Protein AF-A0A428Q5P8-F1 (afdb_monomer_lite)

Secondary structure (DSSP, 8-state):
--HHHHHHHHHHHHHHHHHHHHHHHTTTT-TTS-HHHHHHHHHHHHHHHHHHHHHHHHHT----HHHHHHHHHHHHHHHHHHHHHHHHHHHHS--TT--HHHHHHHHHHHHHHHHHHHHHHHHHHHHHHHHHHHHHHHHHHHHHHHHHHHHHHHHHHHHHHHHHHHHHSSPPP----

Foldseek 3Di:
DDLVLLLVLLVLLLVLLVLLLVLCVQCVPPPLADPLSVVLSVCSVVLNVLSVVLSVLSVVDDDDPVRSVVLSVLSVVLSVLSNVLSVLSVQQRDHPPDDPVSNVVSSVVRVVVSVVSNVSSVSNVVSSVVSVVVSVVVVVVVVVVVVVVVVVVVVVVVVVVVVVVVVVPPDDPPPDD

Radius of gyration: 28.39 Å; chains: 1; bounding box: 65×35×101 Å

pLDDT: mean 83.67, std 9.72, range [48.59, 97.12]

Sequence (177 aa):
MALAEVTGIISAIITIIDASIKIYHAAEDATDIPQSFRDAASRLPLVQDTLRLAADGLAADILDTQSRASLGAVLEKCTERVAVLLDIFQLVITPAAASRPERYLRALKTIPQAKRVETLMEAIMADLQLLATNHAVKAATRKQMERLIKGLLGVVLYVRVAHLRSSLLAPQGDDAA

Structure (mmCIF, N/CA/C/O backbone):
data_AF-A0A428Q5P8-F1
#
_entry.id   AF-A0A428Q5P8-F1
#
loop_
_atom_site.group_PDB
_atom_site.id
_atom_site.type_symbol
_atom_site.label_atom_id
_atom_site.label_alt_id
_atom_site.label_comp_id
_atom_site.label_asym_id
_atom_site.label_entity_id
_atom_site.label_seq_id
_atom_site.pdbx_PDB_ins_code
_atom_site.Cartn_x
_atom_site.Cartn_y
_atom_site.Cartn_z
_atom_site.occupancy
_atom_site.B_iso_or_equiv
_atom_site.auth_seq_id
_atom_site.auth_comp_id
_atom_site.auth_asym_id
_atom_site.auth_atom_id
_atom_site.pdbx_PDB_model_num
ATOM 1 N N . MET A 1 1 ? 13.562 13.268 -8.052 1.00 79.56 1 MET A N 1
ATOM 2 C CA . MET A 1 1 ? 13.530 12.194 -7.048 1.00 79.56 1 MET A CA 1
ATOM 3 C C . MET A 1 1 ? 14.479 11.079 -7.462 1.00 79.56 1 MET A C 1
ATOM 5 O O . MET A 1 1 ? 14.454 10.657 -8.620 1.00 79.56 1 MET A O 1
ATOM 9 N N . ALA A 1 2 ? 15.354 10.654 -6.557 1.00 86.88 2 ALA A N 1
ATOM 10 C CA . ALA A 1 2 ? 16.309 9.573 -6.782 1.00 86.88 2 ALA A CA 1
ATOM 11 C C . ALA A 1 2 ? 15.650 8.190 -6.616 1.00 86.88 2 ALA A C 1
ATOM 13 O O . ALA A 1 2 ? 14.635 8.053 -5.941 1.00 86.88 2 ALA A O 1
ATOM 14 N N . LEU A 1 3 ? 16.239 7.143 -7.208 1.00 83.44 3 LEU A N 1
ATOM 15 C CA . LEU A 1 3 ? 15.732 5.770 -7.059 1.00 83.44 3 LEU A CA 1
ATOM 16 C C . LEU A 1 3 ? 15.744 5.318 -5.588 1.00 83.44 3 LEU A C 1
ATOM 18 O O . LEU A 1 3 ? 14.773 4.737 -5.119 1.00 83.44 3 LEU A O 1
ATOM 22 N N . ALA A 1 4 ? 16.808 5.660 -4.855 1.00 87.50 4 ALA A N 1
ATOM 23 C CA . ALA A 1 4 ? 16.939 5.351 -3.432 1.00 87.50 4 ALA A CA 1
ATOM 24 C C . ALA A 1 4 ? 15.830 5.990 -2.579 1.00 87.50 4 ALA A C 1
ATOM 26 O O . ALA A 1 4 ? 15.353 5.365 -1.637 1.00 87.50 4 ALA A O 1
ATOM 27 N N . GLU A 1 5 ? 15.382 7.199 -2.933 1.00 90.25 5 GLU A N 1
ATOM 28 C CA . GLU A 1 5 ? 14.266 7.858 -2.248 1.00 90.25 5 GLU A CA 1
ATOM 29 C C . GLU A 1 5 ? 12.970 7.062 -2.457 1.00 90.25 5 GLU A C 1
ATOM 31 O O . GLU A 1 5 ? 12.282 6.755 -1.490 1.00 90.25 5 GLU A O 1
ATOM 36 N N . VAL A 1 6 ? 12.670 6.645 -3.695 1.00 88.56 6 VAL A N 1
ATOM 37 C CA . VAL A 1 6 ? 11.461 5.859 -4.018 1.00 88.56 6 VAL A CA 1
ATOM 38 C C . VAL A 1 6 ? 11.452 4.529 -3.259 1.00 88.56 6 VAL A C 1
ATOM 40 O O . VAL A 1 6 ? 10.446 4.172 -2.645 1.00 88.56 6 VAL A O 1
ATOM 43 N N . THR A 1 7 ? 12.577 3.809 -3.254 1.00 88.31 7 THR A N 1
ATOM 44 C CA . THR A 1 7 ? 12.718 2.548 -2.508 1.00 88.31 7 THR A CA 1
ATOM 45 C C . THR A 1 7 ? 12.586 2.761 -0.997 1.00 88.31 7 THR A C 1
ATOM 47 O O . THR A 1 7 ? 11.994 1.929 -0.302 1.00 88.31 7 THR A O 1
ATOM 50 N N . GLY A 1 8 ? 13.087 3.889 -0.485 1.00 91.69 8 GLY A N 1
ATOM 51 C CA . GLY A 1 8 ? 12.926 4.291 0.910 1.00 91.69 8 GLY A CA 1
ATOM 52 C C . GLY A 1 8 ? 11.457 4.465 1.297 1.00 91.69 8 GLY A C 1
ATOM 53 O O . GLY A 1 8 ? 11.031 3.931 2.320 1.00 91.69 8 GLY A O 1
ATOM 54 N N . ILE A 1 9 ? 10.661 5.120 0.445 1.00 94.25 9 ILE A N 1
ATOM 55 C CA . ILE A 1 9 ? 9.218 5.276 0.678 1.00 94.25 9 ILE A CA 1
ATOM 56 C C . ILE A 1 9 ? 8.515 3.915 0.681 1.00 94.25 9 ILE A C 1
ATOM 58 O O . ILE A 1 9 ? 7.757 3.630 1.604 1.00 94.25 9 ILE A O 1
ATOM 62 N N . ILE A 1 10 ? 8.799 3.034 -0.285 1.00 92.25 10 ILE A N 1
ATOM 63 C CA . ILE A 1 10 ? 8.201 1.685 -0.304 1.00 92.25 10 ILE A CA 1
ATOM 64 C C . ILE A 1 10 ? 8.509 0.925 0.994 1.00 92.25 10 ILE A C 1
ATOM 66 O O . ILE A 1 10 ? 7.617 0.320 1.590 1.00 92.25 10 ILE A O 1
ATOM 70 N N . SER A 1 11 ? 9.754 0.998 1.467 1.00 93.44 11 SER A N 1
ATOM 71 C CA . SER A 1 11 ? 10.171 0.361 2.722 1.00 93.44 11 SER A CA 1
ATOM 72 C C . SER A 1 11 ? 9.425 0.928 3.938 1.00 93.44 11 SER A C 1
ATOM 74 O O . SER A 1 11 ? 9.028 0.173 4.831 1.00 93.44 11 SER A O 1
ATOM 76 N N . ALA A 1 12 ? 9.180 2.242 3.963 1.00 95.62 12 ALA A N 1
ATOM 77 C CA . ALA A 1 12 ? 8.387 2.882 5.010 1.00 95.62 12 ALA A CA 1
ATOM 78 C C . ALA A 1 12 ? 6.933 2.379 5.005 1.00 95.62 12 ALA A C 1
ATOM 80 O O . ALA A 1 12 ? 6.423 1.983 6.053 1.00 95.62 12 ALA A O 1
ATOM 81 N N . ILE A 1 13 ? 6.295 2.298 3.831 1.00 95.38 13 ILE A N 1
ATOM 82 C CA . ILE A 1 13 ? 4.928 1.769 3.689 1.00 95.38 13 ILE A CA 1
ATOM 83 C C . ILE A 1 13 ? 4.856 0.319 4.189 1.00 95.38 13 ILE A C 1
ATOM 85 O O . ILE A 1 13 ? 3.971 -0.016 4.976 1.00 95.38 13 ILE A O 1
ATOM 89 N N . ILE A 1 14 ? 5.806 -0.534 3.786 1.00 94.62 14 ILE A N 1
ATOM 90 C CA . ILE A 1 14 ? 5.880 -1.937 4.229 1.00 94.62 14 ILE A CA 1
ATOM 91 C C . ILE A 1 14 ? 5.973 -2.030 5.757 1.00 94.62 14 ILE A C 1
ATOM 93 O O . ILE A 1 14 ? 5.300 -2.869 6.355 1.00 94.62 14 ILE A O 1
ATOM 97 N N . THR A 1 15 ? 6.771 -1.163 6.386 1.00 97.12 15 THR A N 1
ATOM 98 C CA . THR A 1 15 ? 6.939 -1.121 7.848 1.00 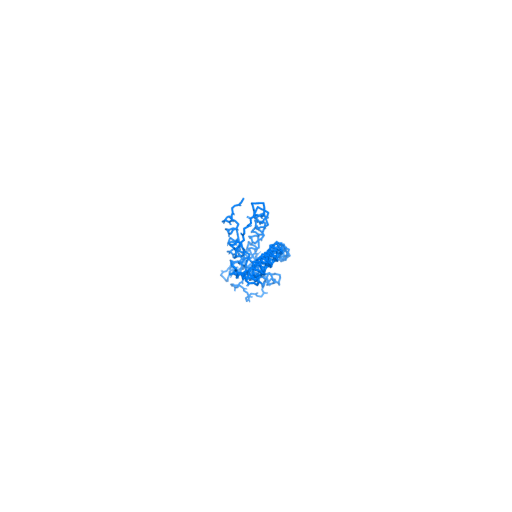97.12 15 THR A CA 1
ATOM 99 C C . THR A 1 15 ? 5.633 -0.743 8.552 1.00 97.12 15 THR A C 1
ATOM 101 O O . THR A 1 15 ? 5.261 -1.368 9.544 1.00 97.12 15 THR A O 1
ATOM 104 N N . ILE A 1 16 ? 4.903 0.245 8.027 1.00 95.69 16 ILE A N 1
ATOM 105 C CA . ILE A 1 16 ? 3.607 0.663 8.582 1.00 95.69 16 ILE A CA 1
ATOM 106 C C . ILE A 1 16 ? 2.583 -0.472 8.466 1.00 95.69 16 ILE A C 1
ATOM 108 O O . ILE A 1 16 ? 1.909 -0.792 9.444 1.00 95.69 16 ILE A O 1
ATOM 112 N N . ILE A 1 17 ? 2.508 -1.124 7.302 1.00 94.75 17 ILE A N 1
ATOM 113 C CA . ILE A 1 17 ? 1.611 -2.265 7.075 1.00 94.75 17 ILE A CA 1
ATOM 114 C C . ILE A 1 17 ? 1.927 -3.416 8.038 1.00 94.75 17 ILE A C 1
ATOM 116 O O . ILE A 1 17 ? 1.011 -3.986 8.628 1.00 94.75 17 ILE A O 1
ATOM 120 N N . ASP A 1 18 ? 3.207 -3.739 8.227 1.00 95.12 18 ASP A N 1
ATOM 121 C CA . ASP A 1 18 ? 3.644 -4.780 9.161 1.00 95.12 18 ASP A CA 1
ATOM 122 C C . ASP A 1 18 ? 3.204 -4.471 10.603 1.00 95.12 18 ASP A C 1
ATOM 124 O O . ASP A 1 18 ? 2.693 -5.343 11.309 1.00 95.12 18 ASP A O 1
ATOM 128 N N . ALA A 1 19 ? 3.314 -3.208 11.025 1.00 94.56 19 ALA A N 1
ATOM 129 C CA . ALA A 1 19 ? 2.812 -2.765 12.322 1.00 94.56 19 ALA A CA 1
ATOM 130 C C . ALA A 1 19 ? 1.283 -2.911 12.436 1.00 94.56 19 ALA A C 1
ATOM 132 O O . ALA A 1 19 ? 0.795 -3.410 13.451 1.00 94.56 19 ALA A O 1
ATOM 133 N N . SER A 1 20 ? 0.522 -2.532 11.402 1.00 92.44 20 SER A N 1
ATOM 134 C CA . SER A 1 20 ? -0.941 -2.687 11.378 1.00 92.44 20 SER A CA 1
ATOM 135 C C . SER A 1 20 ? -1.368 -4.154 11.482 1.00 92.44 20 SER A C 1
ATOM 137 O O . SER A 1 20 ? -2.255 -4.474 12.273 1.00 92.44 20 SER A O 1
ATOM 139 N N . ILE A 1 21 ? -0.708 -5.049 10.739 1.00 91.69 21 ILE A N 1
ATOM 140 C CA . ILE A 1 21 ? -0.944 -6.500 10.790 1.00 91.69 21 ILE A CA 1
ATOM 141 C C . ILE A 1 21 ? -0.689 -7.032 12.207 1.00 91.69 21 ILE A C 1
ATOM 143 O O . ILE A 1 21 ? -1.535 -7.725 12.770 1.00 91.69 21 ILE A O 1
ATOM 147 N N . LYS A 1 22 ? 0.443 -6.662 12.820 1.00 92.06 22 LYS A N 1
ATOM 148 C CA . LYS A 1 22 ? 0.799 -7.086 14.186 1.00 92.06 22 LYS A CA 1
ATOM 149 C C . LYS A 1 22 ? -0.210 -6.620 15.230 1.00 92.06 22 LYS A C 1
ATOM 151 O O . LYS A 1 22 ? -0.583 -7.402 16.101 1.00 92.06 22 LYS A O 1
ATOM 156 N N . ILE A 1 23 ? -0.656 -5.366 15.145 1.00 89.56 23 ILE A N 1
ATOM 157 C CA . ILE A 1 23 ? -1.674 -4.826 16.055 1.00 89.56 23 ILE A CA 1
ATOM 158 C C . ILE A 1 23 ? -2.976 -5.608 15.918 1.00 89.56 23 ILE A C 1
ATOM 160 O O . ILE A 1 23 ? -3.578 -5.956 16.930 1.00 89.56 23 ILE A O 1
ATOM 164 N N . TYR A 1 24 ? -3.393 -5.905 14.687 1.00 89.06 24 TYR A N 1
ATOM 165 C CA . TYR A 1 24 ? -4.611 -6.666 14.456 1.00 89.06 24 TYR A CA 1
ATOM 166 C C . TYR A 1 24 ? -4.518 -8.096 14.995 1.00 89.06 24 TYR A C 1
ATOM 168 O O . TYR A 1 24 ? -5.375 -8.493 15.779 1.00 89.06 24 TYR A O 1
ATOM 176 N N . HIS A 1 25 ? -3.453 -8.837 14.675 1.00 88.62 25 HIS A N 1
ATOM 177 C CA . HIS A 1 25 ? -3.276 -10.206 15.174 1.00 88.62 25 HIS A CA 1
ATOM 178 C C . HIS A 1 25 ? -3.203 -10.295 16.701 1.00 88.62 25 HIS A C 1
ATOM 180 O O . HIS A 1 25 ? -3.643 -11.286 17.274 1.00 88.62 25 HIS A O 1
ATOM 186 N N . ALA A 1 26 ? -2.708 -9.258 17.384 1.00 85.94 26 ALA A N 1
ATOM 187 C CA . ALA A 1 26 ? -2.686 -9.225 18.847 1.00 85.94 26 ALA A CA 1
ATOM 188 C C . ALA A 1 26 ? -4.090 -9.199 19.486 1.00 85.94 26 ALA A C 1
ATOM 190 O O . ALA A 1 26 ? -4.211 -9.394 20.696 1.00 85.94 26 ALA A O 1
ATOM 191 N N . ALA A 1 27 ? -5.135 -8.935 18.698 1.00 81.00 27 ALA A N 1
ATOM 192 C CA . ALA A 1 27 ? -6.510 -8.810 19.160 1.00 81.00 27 ALA A CA 1
ATOM 193 C C . ALA A 1 27 ? -7.526 -9.548 18.272 1.00 81.00 27 ALA A C 1
ATOM 195 O O . ALA A 1 27 ? -8.723 -9.344 18.439 1.00 81.00 27 ALA A O 1
ATOM 196 N N . GLU A 1 28 ? -7.087 -10.379 17.327 1.00 75.94 28 GLU A N 1
ATOM 197 C CA . GLU A 1 28 ? -7.959 -10.978 16.306 1.00 75.94 28 GLU A CA 1
ATOM 198 C C . GLU A 1 28 ? -9.054 -11.887 16.895 1.00 75.94 28 GLU A C 1
ATOM 200 O O . GLU A 1 28 ? -10.160 -11.948 16.358 1.00 75.94 28 GLU A O 1
ATOM 205 N N . ASP A 1 29 ? -8.795 -12.496 18.055 1.00 74.44 29 ASP A N 1
ATOM 206 C CA . ASP A 1 29 ? -9.770 -13.302 18.802 1.00 74.44 29 ASP A CA 1
ATOM 207 C C . ASP A 1 29 ? -10.844 -12.458 19.526 1.00 74.44 29 ASP A C 1
ATOM 209 O O . ASP A 1 29 ? -11.770 -12.999 20.140 1.00 74.44 29 ASP A O 1
ATOM 213 N N . ALA A 1 30 ? -10.744 -11.124 19.491 1.00 70.81 30 ALA A N 1
ATOM 214 C CA . ALA A 1 30 ? -11.690 -10.234 20.148 1.00 70.81 30 ALA A CA 1
ATOM 215 C C . ALA A 1 30 ? -12.998 -10.114 19.347 1.00 70.81 30 ALA A C 1
ATOM 217 O O . ALA A 1 30 ? -13.042 -9.690 18.187 1.00 70.81 30 ALA A O 1
ATOM 218 N N . THR A 1 31 ? -14.111 -10.447 20.001 1.00 66.31 31 THR A N 1
ATOM 219 C CA . THR A 1 31 ? -15.451 -10.436 19.394 1.00 66.31 31 THR A CA 1
ATOM 220 C C . THR A 1 31 ? -15.989 -9.031 19.099 1.00 66.31 31 THR A C 1
ATOM 222 O O . THR A 1 31 ? -16.976 -8.903 18.377 1.00 66.31 31 THR A O 1
ATOM 225 N N . ASP A 1 32 ? -15.353 -7.977 19.620 1.00 75.06 32 ASP A N 1
ATOM 226 C CA . ASP A 1 32 ? -15.790 -6.579 19.521 1.00 75.06 32 ASP A CA 1
ATOM 227 C C . ASP A 1 32 ? -15.163 -5.793 18.352 1.00 75.06 32 ASP A C 1
ATOM 229 O O . ASP A 1 32 ? -15.531 -4.639 18.119 1.00 75.06 32 ASP A O 1
ATOM 233 N N . ILE A 1 33 ? -14.283 -6.411 17.557 1.00 79.12 33 ILE A N 1
ATOM 234 C CA . ILE A 1 33 ? -13.715 -5.778 16.358 1.00 79.12 33 ILE A CA 1
ATOM 235 C C . ILE A 1 33 ? -14.739 -5.819 15.203 1.00 79.12 33 ILE A C 1
ATOM 237 O O . ILE A 1 33 ? -15.271 -6.893 14.907 1.00 79.12 33 ILE A O 1
ATOM 241 N N . PRO A 1 34 ? -15.027 -4.700 14.507 1.00 84.12 34 PRO A N 1
ATOM 242 C CA . PRO A 1 34 ? -15.935 -4.698 13.359 1.00 84.12 34 PRO A CA 1
ATOM 243 C C . PRO A 1 34 ? -15.393 -5.475 12.160 1.00 84.12 34 PRO A C 1
ATOM 245 O O . PRO A 1 34 ? -14.185 -5.559 11.945 1.00 84.12 34 PRO A O 1
ATOM 248 N N . GLN A 1 35 ? -16.300 -5.956 11.309 1.00 86.62 35 GLN A N 1
ATOM 249 C CA . GLN A 1 35 ? -15.940 -6.705 10.103 1.00 86.62 35 GLN A CA 1
ATOM 250 C C . GLN A 1 35 ? -15.004 -5.929 9.165 1.00 86.62 35 GLN A C 1
ATOM 252 O O . GLN A 1 35 ? -14.061 -6.518 8.654 1.00 86.62 35 GLN A O 1
ATOM 257 N N . SER A 1 36 ? -15.178 -4.613 9.008 1.00 87.44 36 SER A N 1
ATOM 258 C CA . SER A 1 36 ? -14.320 -3.819 8.118 1.00 87.44 36 SER A CA 1
ATOM 259 C C . SER A 1 36 ? -12.842 -3.812 8.522 1.00 87.44 36 SER A C 1
ATOM 261 O O . SER A 1 36 ? -11.970 -3.727 7.660 1.00 87.44 36 SER A O 1
ATOM 263 N N . PHE A 1 37 ? -12.540 -3.951 9.817 1.00 88.38 37 PHE A N 1
ATOM 264 C CA . PHE A 1 37 ? -11.167 -4.097 10.302 1.00 88.38 37 PHE A CA 1
ATOM 265 C C . PHE A 1 37 ? -10.599 -5.469 9.945 1.00 88.38 37 PHE A C 1
ATOM 267 O O . PHE A 1 37 ? -9.449 -5.542 9.518 1.00 88.38 37 PHE A O 1
ATOM 274 N N . ARG A 1 38 ? -11.409 -6.533 10.059 1.00 88.44 38 ARG A N 1
ATOM 275 C CA . ARG A 1 38 ? -11.010 -7.880 9.619 1.00 88.44 38 ARG A CA 1
ATOM 276 C C . ARG A 1 38 ? -10.748 -7.913 8.119 1.00 88.44 38 ARG A C 1
ATOM 278 O O . ARG A 1 38 ? -9.708 -8.395 7.681 1.00 88.44 38 ARG A O 1
ATOM 285 N N . ASP A 1 39 ? -11.659 -7.336 7.340 1.00 89.88 39 ASP A N 1
ATOM 286 C CA . ASP A 1 39 ? -11.548 -7.275 5.885 1.00 89.88 39 ASP A CA 1
ATOM 287 C C . ASP A 1 39 ? -10.298 -6.491 5.467 1.00 89.88 39 ASP A C 1
ATOM 289 O O . ASP A 1 39 ? -9.549 -6.951 4.606 1.00 89.88 39 ASP A O 1
ATOM 293 N N . ALA A 1 40 ? -10.023 -5.347 6.104 1.00 90.06 40 ALA A N 1
ATOM 294 C CA . ALA A 1 40 ? -8.799 -4.589 5.859 1.00 90.06 40 ALA A CA 1
ATOM 295 C C . ALA A 1 40 ? -7.550 -5.404 6.216 1.00 90.06 40 ALA A C 1
ATOM 297 O O . ALA A 1 40 ? -6.670 -5.562 5.370 1.00 90.06 40 ALA A O 1
ATOM 298 N N . ALA A 1 41 ? -7.494 -5.981 7.420 1.00 89.88 41 ALA A N 1
ATOM 299 C CA . ALA A 1 41 ? -6.355 -6.772 7.877 1.00 89.88 41 ALA A CA 1
ATOM 300 C C . ALA A 1 41 ? -6.063 -7.969 6.960 1.00 89.88 41 ALA A C 1
ATOM 302 O O . ALA A 1 41 ? -4.906 -8.204 6.623 1.00 89.88 41 ALA A O 1
ATOM 303 N N . SER A 1 42 ? -7.098 -8.657 6.467 1.00 90.81 42 SER A N 1
ATOM 304 C CA . SER A 1 42 ? -6.949 -9.787 5.538 1.00 90.81 42 SER A CA 1
ATOM 305 C C . SER A 1 42 ? -6.301 -9.407 4.197 1.00 90.81 42 SER A C 1
ATOM 307 O O . SER A 1 42 ? -5.691 -10.249 3.540 1.00 90.81 42 SER A O 1
ATOM 309 N N . ARG A 1 43 ? -6.404 -8.135 3.785 1.00 91.69 43 ARG A N 1
ATOM 310 C CA . ARG A 1 43 ? -5.846 -7.625 2.521 1.00 91.69 43 ARG A CA 1
ATOM 311 C C . ARG A 1 43 ? -4.428 -7.086 2.675 1.00 91.69 43 ARG A C 1
ATOM 313 O O . ARG A 1 43 ? -3.688 -7.059 1.693 1.00 91.69 43 ARG A O 1
ATOM 320 N N . LEU A 1 44 ? -4.036 -6.668 3.878 1.00 92.19 44 LEU A N 1
ATOM 321 C CA . LEU A 1 44 ? -2.726 -6.067 4.145 1.00 92.19 44 LEU A CA 1
ATOM 322 C C . LEU A 1 44 ? -1.525 -6.943 3.728 1.00 92.19 44 LEU A C 1
ATOM 324 O O . LEU A 1 44 ? -0.575 -6.381 3.179 1.00 92.19 44 LEU A O 1
ATOM 328 N N . PRO A 1 45 ? -1.539 -8.283 3.884 1.00 91.38 45 PRO A N 1
ATOM 329 C CA . PRO A 1 45 ? -0.464 -9.128 3.363 1.00 91.38 45 PRO A CA 1
ATOM 330 C C . PRO A 1 45 ? -0.284 -9.008 1.842 1.00 91.38 45 PRO A C 1
ATOM 332 O O . PRO A 1 45 ? 0.832 -8.830 1.362 1.00 91.38 45 PRO A O 1
ATOM 335 N N . LEU A 1 46 ? -1.379 -8.994 1.073 1.00 89.00 46 LEU A N 1
ATOM 336 C CA . LEU A 1 46 ? -1.320 -8.837 -0.386 1.00 89.00 46 LEU A CA 1
ATOM 337 C C . LEU A 1 46 ? -0.786 -7.453 -0.795 1.00 89.00 46 LEU A C 1
ATOM 339 O O . LEU A 1 46 ? -0.029 -7.326 -1.762 1.00 89.00 46 LEU A O 1
ATOM 343 N N . VAL A 1 47 ? -1.167 -6.412 -0.050 1.00 89.69 47 VAL A N 1
ATOM 344 C CA . VAL A 1 47 ? -0.645 -5.043 -0.211 1.00 89.69 47 VAL A CA 1
ATOM 345 C C . VAL A 1 47 ? 0.873 -5.041 0.008 1.00 89.69 47 VAL A C 1
ATOM 347 O O . VAL A 1 47 ? 1.612 -4.491 -0.811 1.00 89.69 47 VAL A O 1
ATOM 350 N N . GLN A 1 48 ? 1.348 -5.707 1.064 1.00 90.19 48 GLN A N 1
ATOM 351 C CA . GLN A 1 48 ? 2.771 -5.839 1.380 1.00 90.19 48 GLN A CA 1
ATOM 352 C C . GLN A 1 48 ? 3.548 -6.556 0.264 1.00 90.19 48 GLN A C 1
ATOM 354 O O . GLN A 1 48 ? 4.595 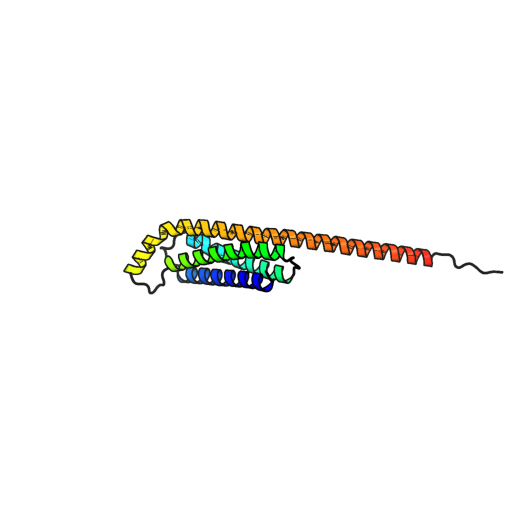-6.067 -0.163 1.00 90.19 48 GLN A O 1
ATOM 359 N N . ASP A 1 49 ? 3.031 -7.672 -0.247 1.00 88.31 49 ASP A N 1
ATOM 360 C CA . ASP A 1 49 ? 3.691 -8.441 -1.308 1.00 88.31 49 ASP A CA 1
ATOM 361 C C . ASP A 1 49 ? 3.743 -7.677 -2.636 1.00 88.31 49 ASP A C 1
ATOM 363 O O . ASP A 1 49 ? 4.765 -7.685 -3.325 1.00 88.31 49 ASP A O 1
ATOM 367 N N . THR A 1 50 ? 2.683 -6.933 -2.961 1.00 87.12 50 THR A N 1
ATOM 368 C CA . THR A 1 50 ? 2.654 -6.059 -4.145 1.00 87.12 50 THR A CA 1
ATOM 369 C C . THR A 1 50 ? 3.738 -4.981 -4.067 1.00 87.12 50 THR A C 1
ATOM 371 O O . THR A 1 50 ? 4.414 -4.702 -5.058 1.00 87.12 50 THR A O 1
ATOM 374 N N . LEU A 1 51 ? 3.940 -4.389 -2.886 1.00 88.56 51 LEU A N 1
ATOM 375 C CA . LEU A 1 51 ? 4.977 -3.382 -2.651 1.00 88.56 51 LEU A CA 1
ATOM 376 C C . LEU A 1 51 ? 6.390 -3.966 -2.742 1.00 88.56 51 LEU A C 1
ATOM 378 O O . LEU A 1 51 ? 7.262 -3.334 -3.337 1.00 88.56 51 LEU A O 1
ATOM 382 N N . ARG A 1 52 ? 6.616 -5.174 -2.209 1.00 88.38 52 ARG A N 1
ATOM 383 C CA . ARG A 1 52 ? 7.897 -5.887 -2.356 1.00 88.38 52 ARG A CA 1
ATOM 384 C C . ARG A 1 52 ? 8.218 -6.149 -3.824 1.00 88.38 52 ARG A C 1
ATOM 386 O O . ARG A 1 52 ? 9.290 -5.775 -4.288 1.00 88.38 52 ARG A O 1
ATOM 393 N N . LEU A 1 53 ? 7.252 -6.677 -4.578 1.00 83.25 53 LEU A N 1
ATOM 394 C CA . LEU A 1 53 ? 7.420 -6.924 -6.009 1.00 83.25 53 LEU A CA 1
ATOM 395 C C . LEU A 1 53 ? 7.707 -5.628 -6.785 1.00 83.25 53 LEU A C 1
ATOM 397 O O . LEU A 1 53 ? 8.535 -5.614 -7.696 1.00 83.25 53 LEU A O 1
ATOM 401 N N . ALA A 1 54 ? 7.051 -4.524 -6.416 1.00 80.88 54 ALA A N 1
ATOM 402 C CA . ALA A 1 54 ? 7.322 -3.218 -7.005 1.00 80.88 54 ALA A CA 1
ATOM 403 C C . ALA A 1 54 ? 8.749 -2.726 -6.696 1.00 80.88 54 ALA A C 1
ATOM 405 O O . ALA A 1 54 ? 9.411 -2.208 -7.596 1.00 80.88 54 ALA A O 1
ATOM 406 N N . ALA A 1 55 ? 9.240 -2.909 -5.465 1.00 82.69 55 ALA A N 1
ATOM 407 C CA . ALA A 1 55 ? 10.611 -2.562 -5.084 1.00 82.69 55 ALA A CA 1
ATOM 408 C C . ALA A 1 55 ? 11.655 -3.377 -5.866 1.00 82.69 55 ALA A C 1
ATOM 410 O O . ALA A 1 55 ? 12.597 -2.799 -6.411 1.00 82.69 55 ALA A O 1
ATOM 411 N N . ASP A 1 56 ? 11.452 -4.688 -5.994 1.00 80.88 56 ASP A N 1
ATOM 412 C CA . ASP A 1 56 ? 12.336 -5.568 -6.769 1.00 80.88 56 ASP A CA 1
ATOM 413 C C . ASP A 1 56 ? 12.344 -5.172 -8.250 1.00 80.88 56 ASP A C 1
ATOM 415 O O . ASP A 1 56 ? 13.388 -5.074 -8.899 1.00 80.88 56 ASP A O 1
ATOM 419 N N . GLY A 1 57 ? 11.160 -4.859 -8.778 1.00 74.12 57 GLY A N 1
ATOM 420 C CA . GLY A 1 57 ? 10.980 -4.372 -10.135 1.00 74.12 57 GLY A CA 1
ATOM 421 C C . GLY A 1 57 ? 11.702 -3.055 -10.418 1.00 74.12 57 GLY A C 1
ATOM 422 O O . GLY A 1 57 ? 12.199 -2.865 -11.525 1.00 74.12 57 GLY A O 1
ATOM 423 N N . LEU A 1 58 ? 11.782 -2.159 -9.432 1.00 74.81 58 LEU A N 1
ATOM 424 C CA . LEU A 1 58 ? 12.490 -0.881 -9.535 1.00 74.81 58 LEU A CA 1
ATOM 425 C C . LEU A 1 58 ? 14.010 -1.048 -9.592 1.00 74.81 58 LEU A C 1
ATOM 427 O O . LEU A 1 58 ? 14.672 -0.274 -10.279 1.00 74.81 58 LEU A O 1
ATOM 431 N N . ALA A 1 59 ? 14.561 -2.058 -8.915 1.00 67.25 59 ALA A N 1
ATOM 432 C CA . ALA A 1 59 ? 15.987 -2.372 -8.991 1.00 67.25 59 ALA A CA 1
ATOM 433 C C . ALA A 1 59 ? 16.399 -2.883 -10.385 1.00 67.25 59 ALA A C 1
ATOM 435 O O . ALA A 1 59 ? 17.538 -2.688 -10.807 1.00 67.25 59 ALA A O 1
ATOM 436 N N . ALA A 1 60 ? 15.466 -3.505 -11.111 1.00 62.38 60 ALA A N 1
ATOM 437 C CA . ALA A 1 60 ? 15.688 -4.051 -12.447 1.00 62.38 60 ALA A CA 1
ATOM 438 C C . ALA A 1 60 ? 15.415 -3.056 -13.595 1.00 62.38 60 ALA A C 1
ATOM 440 O O . ALA A 1 60 ? 15.630 -3.407 -14.757 1.00 62.38 60 ALA A O 1
ATOM 441 N N . ASP A 1 61 ? 14.917 -1.845 -13.311 1.00 64.75 61 ASP A N 1
ATOM 442 C CA . ASP A 1 61 ? 14.384 -0.932 -14.329 1.00 64.75 61 ASP A CA 1
ATOM 443 C C . ASP A 1 61 ? 15.128 0.408 -14.395 1.00 64.75 61 ASP A C 1
ATOM 445 O O . ASP A 1 61 ? 15.386 1.064 -13.384 1.00 64.75 61 ASP A O 1
ATOM 449 N N . ILE A 1 62 ? 15.404 0.880 -15.613 1.00 64.38 62 ILE A N 1
ATOM 450 C CA . ILE A 1 62 ? 15.928 2.233 -15.833 1.00 64.38 62 ILE A CA 1
ATOM 451 C C . ILE A 1 62 ? 14.729 3.172 -15.948 1.00 64.38 62 ILE A C 1
ATOM 453 O O . ILE A 1 62 ? 14.233 3.451 -17.036 1.00 64.38 62 ILE A O 1
ATOM 457 N N . LEU A 1 63 ? 14.238 3.658 -14.809 1.00 71.50 63 LEU A N 1
ATOM 458 C CA . LEU A 1 63 ? 13.220 4.708 -14.811 1.00 71.50 63 LEU A CA 1
ATOM 459 C C . LEU A 1 63 ? 13.843 6.068 -15.115 1.00 71.50 63 LEU A C 1
ATOM 461 O O . LEU A 1 63 ? 14.858 6.413 -14.510 1.00 71.50 63 LEU A O 1
ATOM 465 N N . ASP A 1 64 ? 13.217 6.866 -15.974 1.00 81.19 64 ASP A N 1
ATOM 466 C CA . ASP A 1 64 ? 13.570 8.276 -16.133 1.00 81.19 64 ASP A CA 1
ATOM 467 C C . ASP A 1 64 ? 13.144 9.104 -14.902 1.00 81.19 64 ASP A C 1
ATOM 469 O O . ASP A 1 64 ? 12.338 8.674 -14.068 1.00 81.19 64 ASP A O 1
ATOM 473 N N . THR A 1 65 ? 13.698 10.308 -14.769 1.00 79.88 65 THR A N 1
ATOM 474 C CA . THR A 1 65 ? 13.471 11.183 -13.608 1.00 79.88 65 THR A CA 1
ATOM 475 C C . THR A 1 65 ? 12.001 11.566 -13.419 1.00 79.88 65 THR A C 1
ATOM 477 O O . THR A 1 65 ? 11.543 11.644 -12.277 1.00 79.88 65 THR A O 1
ATOM 480 N N . GLN A 1 66 ? 11.252 11.785 -14.504 1.00 83.50 66 GLN A N 1
ATOM 481 C CA . GLN A 1 66 ? 9.842 12.168 -14.437 1.00 83.50 66 GLN A CA 1
ATOM 482 C C . GLN A 1 66 ? 8.987 10.984 -13.981 1.00 83.50 66 GLN A C 1
ATOM 484 O O . GLN A 1 66 ? 8.189 11.131 -13.056 1.00 83.50 66 GLN A O 1
ATOM 489 N N . SER A 1 67 ? 9.221 9.792 -14.541 1.00 82.19 67 SER A N 1
ATOM 490 C CA . SER A 1 67 ? 8.575 8.554 -14.090 1.00 82.19 67 SER A CA 1
ATOM 491 C C . SER A 1 67 ? 8.800 8.292 -12.600 1.00 82.19 67 SER A C 1
ATOM 493 O O . SER A 1 67 ? 7.864 7.904 -11.902 1.00 82.19 67 SER A O 1
ATOM 495 N N . ARG A 1 68 ? 10.021 8.521 -12.091 1.00 83.62 68 ARG A N 1
ATOM 496 C CA . ARG A 1 68 ? 10.325 8.374 -10.655 1.00 83.62 68 ARG A CA 1
ATOM 497 C C . ARG A 1 68 ? 9.572 9.390 -9.802 1.00 83.62 68 ARG A C 1
ATOM 499 O O . ARG A 1 68 ? 9.066 9.020 -8.752 1.00 83.62 68 ARG A O 1
ATOM 506 N N . ALA A 1 69 ? 9.473 10.642 -10.247 1.00 86.44 69 ALA A N 1
ATOM 507 C CA . ALA A 1 69 ? 8.753 11.681 -9.514 1.00 86.44 69 ALA A CA 1
ATOM 508 C C . ALA A 1 69 ? 7.244 11.395 -9.435 1.00 86.44 69 ALA A C 1
ATOM 510 O O . ALA A 1 69 ? 6.660 11.476 -8.357 1.00 86.44 69 ALA A O 1
ATOM 511 N N . SER A 1 70 ? 6.615 11.002 -10.548 1.00 87.44 70 SER A N 1
ATOM 512 C CA . SER A 1 70 ? 5.194 10.628 -10.552 1.00 87.44 70 SER A CA 1
ATOM 513 C C . SER A 1 70 ? 4.919 9.405 -9.678 1.00 87.44 70 SER A C 1
ATOM 515 O O . SER A 1 70 ? 3.921 9.376 -8.963 1.00 87.44 70 SER A O 1
ATOM 517 N N . LEU A 1 71 ? 5.816 8.415 -9.705 1.00 86.69 71 LEU A N 1
ATOM 518 C CA . LEU A 1 71 ? 5.732 7.242 -8.842 1.00 86.69 71 LEU A CA 1
ATOM 519 C C . LEU A 1 71 ? 5.870 7.609 -7.360 1.00 86.69 71 LEU A C 1
ATOM 521 O O . LEU A 1 71 ? 5.073 7.155 -6.543 1.00 86.69 71 LEU A O 1
ATOM 525 N N . GLY A 1 72 ? 6.845 8.460 -7.034 1.00 88.56 72 GLY A N 1
ATOM 526 C CA . GLY A 1 72 ? 7.044 9.004 -5.695 1.00 88.56 72 GLY A CA 1
ATOM 527 C C . GLY A 1 72 ? 5.782 9.649 -5.141 1.00 88.56 72 GLY A C 1
ATOM 528 O O . GLY A 1 72 ? 5.335 9.269 -4.069 1.00 88.56 72 GLY A O 1
ATOM 529 N N . ALA A 1 73 ? 5.133 10.520 -5.916 1.00 91.38 73 ALA A N 1
ATOM 530 C CA . ALA A 1 73 ? 3.911 11.201 -5.484 1.00 91.38 73 ALA A CA 1
ATOM 531 C C . ALA A 1 73 ? 2.739 10.241 -5.188 1.00 91.38 73 ALA A C 1
ATOM 533 O O . ALA A 1 73 ? 1.918 10.511 -4.311 1.00 91.38 73 ALA A O 1
ATOM 534 N N . VAL A 1 74 ? 2.630 9.120 -5.914 1.00 91.56 74 VAL A N 1
ATOM 535 C CA . VAL A 1 74 ? 1.630 8.076 -5.615 1.00 91.56 74 VAL A CA 1
ATOM 536 C C . VAL A 1 74 ? 1.987 7.347 -4.318 1.00 91.56 74 VAL A C 1
ATOM 538 O O . VAL A 1 74 ? 1.118 7.112 -3.482 1.00 91.56 74 VAL A O 1
ATOM 541 N N . LEU A 1 75 ? 3.266 7.022 -4.124 1.00 92.69 75 LEU A N 1
ATOM 542 C CA . LEU A 1 75 ? 3.752 6.333 -2.929 1.00 92.69 75 LEU A CA 1
ATOM 543 C C . LEU A 1 75 ? 3.667 7.203 -1.668 1.00 92.69 75 LEU A C 1
ATOM 545 O O . LEU A 1 75 ? 3.320 6.692 -0.608 1.00 92.69 75 LEU A O 1
ATOM 549 N N . GLU A 1 76 ? 3.917 8.507 -1.762 1.00 93.75 76 GLU A N 1
ATOM 550 C CA . GLU A 1 76 ? 3.740 9.453 -0.652 1.00 93.75 76 GLU A CA 1
ATOM 551 C C . GLU A 1 76 ? 2.282 9.481 -0.182 1.00 93.75 76 GLU A C 1
ATOM 553 O O . GLU A 1 76 ? 2.008 9.275 0.999 1.00 93.75 76 GLU A O 1
ATOM 558 N N . LYS A 1 77 ? 1.327 9.592 -1.114 1.00 93.75 77 LYS A N 1
ATOM 559 C CA . LYS A 1 77 ? -0.109 9.512 -0.791 1.00 93.75 77 LYS A CA 1
ATOM 560 C C . LYS A 1 77 ? -0.497 8.166 -0.183 1.00 93.75 77 LYS A C 1
ATOM 562 O O . LYS A 1 77 ? -1.296 8.116 0.751 1.00 93.75 77 LYS A O 1
ATOM 567 N N . CYS A 1 78 ? 0.068 7.073 -0.695 1.00 94.12 78 CYS A N 1
ATOM 568 C CA . CYS A 1 78 ? -0.139 5.747 -0.119 1.00 94.12 78 CYS A CA 1
ATOM 569 C C . CYS A 1 78 ? 0.400 5.686 1.320 1.00 94.12 78 CYS A C 1
ATOM 571 O O . CYS A 1 78 ? -0.292 5.188 2.206 1.00 94.12 78 CYS A O 1
ATOM 573 N N . THR A 1 79 ? 1.573 6.277 1.575 1.00 95.75 79 THR A N 1
ATOM 574 C CA . THR A 1 79 ? 2.194 6.382 2.908 1.00 95.75 79 THR A CA 1
ATOM 575 C C . THR A 1 79 ? 1.282 7.103 3.894 1.00 95.75 79 THR A C 1
ATOM 577 O O . THR A 1 79 ? 1.025 6.588 4.980 1.00 95.75 79 THR A O 1
ATOM 580 N N . GLU A 1 80 ? 0.733 8.256 3.507 1.00 96.38 80 GLU A N 1
ATOM 581 C CA . GLU A 1 80 ? -0.226 9.001 4.331 1.00 96.38 80 GLU A CA 1
ATOM 582 C C . GLU A 1 80 ? -1.456 8.147 4.670 1.00 96.38 80 GLU A C 1
ATOM 584 O O . GLU A 1 80 ? -1.892 8.094 5.820 1.00 96.38 80 GLU A O 1
ATOM 589 N N . ARG A 1 81 ? -2.003 7.422 3.688 1.00 95.12 81 ARG A N 1
ATOM 590 C CA . ARG A 1 81 ? -3.190 6.578 3.885 1.00 95.12 81 ARG A CA 1
ATOM 591 C C . ARG A 1 81 ? -2.917 5.380 4.790 1.00 95.12 81 ARG A C 1
ATOM 593 O O . ARG A 1 81 ? -3.743 5.106 5.663 1.00 95.12 81 ARG A O 1
ATOM 600 N N . VAL A 1 82 ? -1.786 4.685 4.626 1.00 95.12 82 VAL A N 1
ATOM 601 C CA . VAL A 1 82 ? -1.432 3.565 5.517 1.00 95.12 82 VAL A CA 1
ATOM 602 C C . VAL A 1 82 ? -1.114 4.045 6.932 1.00 95.12 82 VAL A C 1
ATOM 604 O O . VAL A 1 82 ? -1.441 3.345 7.886 1.00 95.12 82 VAL A O 1
ATOM 607 N N . ALA A 1 83 ? -0.556 5.250 7.095 1.00 96.44 83 ALA A N 1
ATOM 608 C CA . ALA A 1 83 ? -0.329 5.842 8.412 1.00 96.44 83 ALA A CA 1
ATOM 609 C C . ALA A 1 83 ? -1.658 6.124 9.130 1.00 96.44 83 ALA A C 1
ATOM 611 O O . ALA A 1 83 ? -1.850 5.699 10.266 1.00 96.44 83 ALA A O 1
ATOM 612 N N . VAL A 1 84 ? -2.628 6.733 8.438 1.00 95.88 84 VAL A N 1
ATOM 613 C CA . VAL A 1 84 ? -3.970 6.954 9.006 1.00 95.88 84 VAL A CA 1
ATOM 614 C C . VAL A 1 84 ? -4.662 5.627 9.341 1.00 95.88 84 VAL A C 1
ATOM 616 O O . VAL A 1 84 ? -5.367 5.536 10.347 1.00 95.88 84 VAL A O 1
ATOM 619 N N . LEU A 1 85 ? -4.471 4.584 8.527 1.00 93.81 85 LEU A N 1
ATOM 620 C CA . LEU A 1 85 ? -4.995 3.250 8.826 1.00 93.81 85 LEU A CA 1
ATOM 621 C C . LEU A 1 85 ? -4.388 2.685 10.121 1.00 93.81 85 LEU A C 1
ATOM 623 O O . LEU A 1 85 ? -5.127 2.176 10.967 1.00 93.81 85 LEU A O 1
ATOM 627 N N . LEU A 1 86 ? -3.069 2.808 10.298 1.00 94.12 86 LEU A N 1
ATOM 628 C CA . LEU A 1 86 ? -2.370 2.399 11.516 1.00 94.12 86 LEU A CA 1
ATOM 629 C C . LEU A 1 86 ? -2.900 3.139 12.750 1.00 94.12 86 LEU A C 1
ATOM 631 O O . LEU A 1 86 ? -3.206 2.491 13.751 1.00 94.12 86 LEU A O 1
ATOM 635 N N . ASP A 1 87 ? -3.080 4.457 12.666 1.00 93.12 87 ASP A N 1
ATOM 636 C CA . ASP A 1 87 ? -3.621 5.264 13.766 1.00 93.12 87 ASP A CA 1
ATOM 637 C C . ASP A 1 87 ? -5.021 4.789 14.178 1.00 93.12 87 ASP A C 1
ATOM 639 O O . ASP A 1 87 ? -5.348 4.688 15.364 1.00 93.12 87 ASP A O 1
ATOM 643 N N . ILE A 1 88 ? -5.861 4.451 13.196 1.00 91.62 88 ILE A N 1
ATOM 644 C CA . ILE A 1 88 ? -7.203 3.919 13.443 1.00 91.62 88 ILE A CA 1
ATOM 645 C C . ILE A 1 88 ? -7.136 2.541 14.108 1.00 91.62 88 ILE A C 1
ATOM 647 O O . ILE A 1 88 ? -7.892 2.283 15.049 1.00 91.62 88 ILE A O 1
ATOM 651 N N . PHE A 1 89 ? -6.229 1.670 13.661 1.00 89.69 89 PHE A N 1
ATOM 652 C CA . PHE A 1 89 ? -6.013 0.365 14.284 1.00 89.69 89 PHE A CA 1
ATOM 653 C C . PHE A 1 89 ? -5.570 0.536 15.739 1.00 89.69 89 PHE A C 1
ATOM 655 O O . PHE A 1 89 ? -6.178 -0.056 16.620 1.00 89.69 89 PHE A O 1
ATOM 662 N N . GLN A 1 90 ? -4.610 1.415 16.027 1.00 89.00 90 GLN A N 1
ATOM 663 C CA . GLN A 1 90 ? -4.166 1.707 17.397 1.00 89.00 90 GLN A CA 1
ATOM 664 C C . GLN A 1 90 ? -5.261 2.330 18.276 1.00 89.00 90 GLN A C 1
ATOM 666 O O . GLN A 1 90 ? -5.275 2.145 19.498 1.00 89.00 90 GLN A O 1
ATOM 671 N N . LEU A 1 91 ? -6.178 3.094 17.678 1.00 86.38 91 LEU A N 1
ATOM 672 C CA . LEU A 1 91 ? -7.290 3.719 18.386 1.00 86.38 91 LEU A CA 1
ATOM 673 C C . LEU A 1 91 ? -8.372 2.703 18.774 1.00 86.38 91 LEU A C 1
ATOM 675 O O . LEU A 1 91 ? -8.892 2.762 19.892 1.00 86.38 91 LEU A O 1
ATOM 679 N N . VAL A 1 92 ? -8.726 1.801 17.861 1.00 83.50 92 VAL A N 1
ATOM 680 C CA . VAL A 1 92 ? -9.835 0.853 18.041 1.00 83.50 92 VAL A CA 1
ATOM 681 C C . VAL A 1 92 ? -9.373 -0.433 18.712 1.00 83.50 92 VAL A C 1
ATOM 683 O O . VAL A 1 92 ? -10.013 -0.909 19.651 1.00 83.50 92 VAL A O 1
ATOM 686 N N . ILE A 1 93 ? -8.241 -0.974 18.273 1.00 81.31 93 ILE A N 1
ATOM 687 C CA . ILE A 1 93 ? -7.724 -2.245 18.755 1.00 81.31 93 ILE A CA 1
ATOM 688 C C . ILE A 1 93 ? -7.066 -2.014 20.106 1.00 81.31 93 ILE A C 1
ATOM 690 O O . ILE A 1 93 ? -6.072 -1.301 20.250 1.00 81.31 93 ILE A O 1
ATOM 694 N N . THR A 1 94 ? -7.702 -2.573 21.127 1.00 72.62 94 THR A N 1
ATOM 695 C CA . THR A 1 94 ? -7.334 -2.312 22.509 1.00 72.62 94 THR A CA 1
ATOM 696 C C . THR A 1 94 ? -6.363 -3.388 22.994 1.00 72.62 94 THR A C 1
ATOM 698 O O . THR A 1 94 ? -6.655 -4.570 22.821 1.00 72.62 94 THR A O 1
ATOM 701 N N . PRO A 1 95 ? -5.240 -3.028 23.641 1.00 69.19 95 PRO A N 1
ATOM 702 C CA . PRO A 1 95 ? -4.376 -4.016 24.274 1.00 69.19 95 PRO A CA 1
ATOM 703 C C . PRO A 1 95 ? -5.145 -4.818 25.329 1.00 69.19 95 PRO A C 1
ATOM 705 O O . PRO A 1 95 ? -5.947 -4.249 26.072 1.00 69.19 95 PRO A O 1
ATOM 708 N N . ALA A 1 96 ? -4.845 -6.113 25.467 1.00 66.56 96 ALA A N 1
ATOM 709 C CA . ALA A 1 96 ? -5.498 -6.995 26.443 1.00 66.56 96 ALA A CA 1
ATOM 710 C C . ALA A 1 96 ? -5.423 -6.483 27.901 1.00 66.56 96 ALA A C 1
ATOM 712 O O . ALA A 1 96 ? -6.265 -6.830 28.725 1.00 66.56 96 ALA A O 1
ATOM 713 N N . ALA A 1 97 ? -4.441 -5.629 28.212 1.00 69.44 97 ALA A N 1
ATOM 714 C CA . ALA A 1 97 ? -4.225 -5.031 29.529 1.00 69.44 97 ALA A CA 1
ATOM 715 C C . ALA A 1 97 ? -5.008 -3.724 29.793 1.00 69.44 97 ALA A C 1
ATOM 717 O O . ALA A 1 97 ? -4.856 -3.142 30.866 1.00 69.44 97 ALA A O 1
ATOM 718 N N . ALA A 1 98 ? -5.810 -3.223 28.847 1.00 73.25 98 ALA A N 1
ATOM 719 C CA . ALA A 1 98 ? -6.521 -1.957 29.033 1.00 73.25 98 ALA A CA 1
ATOM 720 C C . ALA A 1 98 ? -7.630 -2.047 30.091 1.00 73.25 98 ALA A C 1
ATOM 722 O O . ALA A 1 98 ? -8.322 -3.060 30.238 1.00 73.25 98 ALA A O 1
ATOM 723 N N . SER A 1 99 ? -7.853 -0.941 30.797 1.00 78.75 99 SER A N 1
ATOM 724 C CA . SER A 1 99 ? -8.888 -0.856 31.824 1.00 78.75 99 SER A CA 1
ATOM 725 C C . SER A 1 99 ? -10.306 -0.917 31.225 1.00 78.75 99 SER A C 1
ATOM 727 O O . SER A 1 99 ? -10.550 -0.565 30.068 1.00 78.75 99 SER A O 1
ATOM 729 N N . ARG A 1 100 ? -11.294 -1.339 32.029 1.00 78.25 100 ARG A N 1
ATOM 730 C CA . ARG A 1 100 ? -12.718 -1.359 31.626 1.00 78.25 100 ARG A CA 1
ATOM 731 C C . ARG A 1 100 ? -13.236 -0.016 31.067 1.00 78.25 100 ARG A C 1
ATOM 733 O O . ARG A 1 100 ? -13.886 -0.057 30.021 1.00 78.25 100 ARG A O 1
ATOM 740 N N . PRO A 1 101 ? -12.981 1.153 31.694 1.00 79.88 101 PRO A N 1
ATOM 741 C CA . PRO A 1 101 ? -13.434 2.432 31.141 1.00 79.88 101 PRO A CA 1
ATOM 742 C C . PRO A 1 101 ? -12.741 2.793 29.819 1.00 79.88 101 PRO A C 1
ATOM 744 O O . PRO A 1 101 ? -13.397 3.320 28.921 1.00 79.88 101 PRO A O 1
ATOM 747 N N . GLU A 1 102 ? -11.456 2.462 29.647 1.00 77.94 102 GLU A N 1
ATOM 748 C CA . GLU A 1 102 ? -10.750 2.676 28.374 1.00 77.94 102 GLU A CA 1
ATOM 749 C C . GLU A 1 102 ? -11.340 1.827 27.248 1.00 77.94 102 GLU A C 1
ATOM 751 O O . GLU A 1 102 ? -11.565 2.339 26.150 1.00 77.94 102 GLU A O 1
ATOM 756 N N . ARG A 1 103 ? -11.653 0.556 27.525 1.00 76.44 103 ARG A N 1
ATOM 757 C CA . ARG A 1 103 ? -12.333 -0.325 26.565 1.00 76.44 103 ARG A CA 1
ATOM 758 C C . ARG A 1 103 ? -13.686 0.239 26.135 1.00 76.44 103 ARG A C 1
ATOM 760 O O . ARG A 1 103 ? -13.981 0.273 24.9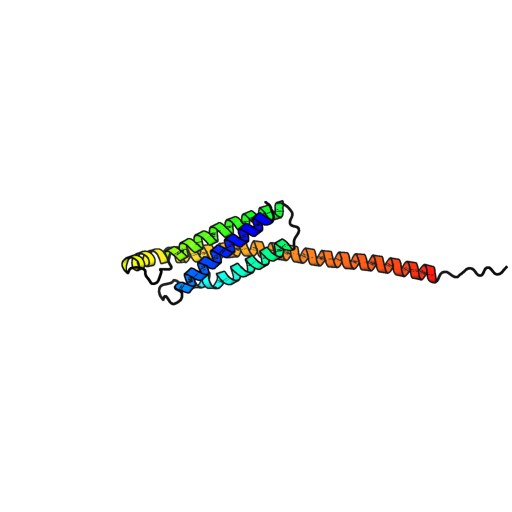43 1.00 76.44 103 ARG A O 1
ATOM 767 N N . TYR A 1 104 ? -14.481 0.737 27.082 1.00 74.75 104 TYR A N 1
ATOM 768 C CA . TYR A 1 104 ? -15.778 1.348 26.779 1.00 74.75 104 TYR A CA 1
ATOM 769 C C . TYR A 1 104 ? -15.638 2.592 25.888 1.00 74.75 104 TYR A C 1
ATOM 771 O O . TYR A 1 104 ? -16.326 2.721 24.875 1.00 74.75 104 TYR A O 1
ATOM 779 N N . LEU A 1 105 ? -14.699 3.486 26.212 1.00 79.06 105 LEU A N 1
ATOM 780 C CA . LEU A 1 105 ? -14.472 4.710 25.442 1.00 79.06 105 LEU A CA 1
ATOM 781 C C . LEU A 1 105 ? -13.975 4.427 24.013 1.00 79.06 105 LEU A C 1
ATOM 783 O O . LEU A 1 105 ? -14.308 5.166 23.085 1.00 79.06 105 LEU A O 1
ATOM 787 N N . ARG A 1 106 ? -13.204 3.352 23.813 1.00 78.38 106 ARG A N 1
ATOM 788 C CA . ARG A 1 106 ? -12.744 2.905 22.487 1.00 78.38 106 ARG A CA 1
ATOM 789 C C . ARG A 1 106 ? -13.857 2.248 21.671 1.00 78.38 106 ARG A C 1
ATOM 791 O O . ARG A 1 106 ? -13.999 2.570 20.490 1.00 78.38 106 ARG A O 1
ATOM 798 N N . ALA A 1 107 ? -14.710 1.436 22.296 1.00 76.00 107 ALA A N 1
ATOM 799 C CA . ALA A 1 107 ? -15.880 0.853 21.635 1.00 76.00 107 ALA A CA 1
ATOM 800 C C . ALA A 1 107 ? -16.788 1.942 21.026 1.00 76.00 107 ALA A C 1
ATOM 802 O O . ALA A 1 107 ? -17.187 1.846 19.867 1.00 76.00 107 ALA A O 1
ATOM 803 N N . LEU A 1 108 ? -17.010 3.052 21.742 1.00 79.56 108 LEU A N 1
ATOM 804 C CA . LEU A 1 108 ? -17.787 4.193 21.231 1.00 79.56 108 LEU A CA 1
ATOM 805 C C . LEU A 1 108 ? -17.163 4.860 19.994 1.00 79.56 108 LEU A C 1
ATOM 807 O O . LEU A 1 108 ? -17.878 5.373 19.135 1.00 79.56 108 LEU A O 1
ATOM 811 N N . LYS A 1 109 ? -15.832 4.846 19.874 1.00 79.19 109 LYS A N 1
ATOM 812 C CA . LYS A 1 109 ? -15.119 5.422 18.724 1.00 79.19 109 LYS A CA 1
ATOM 813 C C . LYS A 1 109 ? -15.106 4.497 17.510 1.00 79.19 109 LYS A C 1
ATOM 815 O O . LYS A 1 109 ? -14.716 4.939 16.439 1.00 79.19 109 LYS A O 1
ATOM 820 N N . THR A 1 110 ? -15.525 3.245 17.647 1.00 80.38 110 THR A N 1
ATOM 821 C CA . THR A 1 110 ? -15.274 2.194 16.654 1.00 80.38 110 THR A CA 1
ATOM 822 C C . THR A 1 110 ? -16.138 2.326 15.395 1.00 80.38 110 THR A C 1
ATOM 824 O O . THR A 1 110 ? -15.627 2.230 14.281 1.00 80.38 110 THR A O 1
ATOM 827 N N . ILE A 1 111 ? -17.434 2.617 15.546 1.00 76.38 111 ILE A N 1
ATOM 828 C CA . ILE A 1 111 ? -18.390 2.709 14.426 1.00 76.38 111 ILE A CA 1
ATOM 829 C C . ILE A 1 111 ? -17.980 3.747 13.362 1.00 76.38 111 ILE A C 1
ATOM 831 O O . ILE A 1 111 ? -17.904 3.377 12.189 1.00 76.38 111 ILE A O 1
ATOM 835 N N . PRO A 1 112 ? -17.669 5.019 13.698 1.00 84.38 112 PRO A N 1
ATOM 836 C CA . PRO A 1 112 ? -17.270 5.989 12.675 1.00 84.38 112 PRO A CA 1
ATOM 837 C C . PRO A 1 112 ? -15.950 5.611 11.989 1.00 84.38 112 PRO A C 1
ATOM 839 O O . PRO A 1 112 ? -15.741 5.956 10.826 1.00 84.38 112 PRO A O 1
ATOM 842 N N . GLN A 1 113 ? -15.069 4.873 12.674 1.00 87.62 113 GLN A N 1
ATOM 843 C CA . GLN A 1 113 ? -13.826 4.402 12.068 1.00 87.62 113 GLN A CA 1
ATOM 844 C C . GLN A 1 113 ? -14.042 3.210 11.139 1.00 87.62 113 GLN A C 1
ATOM 846 O O . GLN A 1 113 ? -13.306 3.089 10.167 1.00 87.62 113 GLN A O 1
ATOM 851 N N . ALA A 1 114 ? -15.059 2.374 11.368 1.00 84.44 114 ALA A N 1
ATOM 852 C CA . ALA A 1 114 ? -15.344 1.226 10.510 1.00 84.44 114 ALA A CA 1
ATOM 853 C C . ALA A 1 114 ? -15.534 1.644 9.045 1.00 84.44 114 ALA A C 1
ATOM 855 O O . ALA A 1 114 ? -14.907 1.055 8.164 1.00 84.44 114 ALA A O 1
ATOM 856 N N . LYS A 1 115 ? -16.307 2.712 8.797 1.00 88.06 115 LYS A N 1
ATOM 857 C CA . LYS A 1 115 ? -16.487 3.255 7.443 1.00 88.06 115 LYS A CA 1
ATOM 858 C C . LYS A 1 115 ? -15.205 3.873 6.889 1.00 88.06 115 LYS A C 1
ATOM 860 O O . LYS A 1 115 ? -14.902 3.738 5.707 1.00 88.06 115 LYS A O 1
ATOM 865 N N . ARG A 1 116 ? -14.438 4.543 7.748 1.00 92.19 116 ARG A N 1
ATOM 866 C CA . ARG A 1 116 ? -13.179 5.184 7.365 1.00 92.19 116 ARG A CA 1
ATOM 867 C C . ARG A 1 116 ? -12.116 4.162 6.957 1.00 92.19 116 ARG A C 1
ATOM 869 O O . ARG A 1 116 ? -11.397 4.419 5.999 1.00 92.19 116 ARG A O 1
ATOM 876 N N . VAL A 1 117 ? -12.049 3.012 7.632 1.00 92.25 117 VAL A N 1
ATOM 877 C CA . VAL A 1 117 ? -11.163 1.890 7.278 1.00 92.25 117 VAL A CA 1
ATOM 878 C C . VAL A 1 117 ? -11.479 1.361 5.882 1.00 92.25 117 VAL A C 1
ATOM 880 O O . VAL A 1 117 ? -10.558 1.210 5.086 1.00 92.25 117 VAL A O 1
ATOM 883 N N . GLU A 1 118 ? -12.758 1.148 5.551 1.00 90.19 118 GLU A N 1
ATOM 884 C CA . GLU A 1 118 ? -13.161 0.717 4.202 1.00 90.19 118 GLU A CA 1
ATOM 885 C C . GLU A 1 118 ? -12.680 1.703 3.133 1.00 90.19 118 GLU A C 1
ATOM 887 O O . GLU A 1 118 ? -11.978 1.314 2.202 1.00 90.19 118 GLU A O 1
ATOM 892 N N . THR A 1 119 ? -12.990 2.992 3.305 1.00 93.50 119 THR A N 1
ATOM 893 C CA . THR A 1 119 ? -12.604 4.036 2.345 1.00 93.50 119 THR A CA 1
ATOM 894 C C . THR A 1 119 ? -11.085 4.179 2.220 1.00 93.50 119 THR A C 1
ATOM 896 O O . THR A 1 119 ? -10.571 4.393 1.122 1.00 93.50 119 THR A O 1
ATOM 899 N N . LEU A 1 120 ? -10.339 4.040 3.320 1.00 93.25 120 LEU A N 1
ATOM 900 C CA . LEU A 1 120 ? -8.874 4.045 3.280 1.00 93.25 120 LEU A CA 1
ATOM 901 C C . LEU A 1 120 ? -8.334 2.841 2.513 1.00 93.25 120 LEU A C 1
ATOM 903 O O . LEU A 1 120 ? -7.435 3.002 1.690 1.00 93.25 120 LEU A O 1
ATOM 907 N N . MET A 1 121 ? -8.893 1.654 2.748 1.00 93.81 121 MET A N 1
ATOM 908 C CA . MET A 1 121 ? -8.442 0.438 2.084 1.00 93.81 121 MET A CA 1
ATOM 909 C C . MET A 1 121 ? -8.725 0.483 0.577 1.00 93.81 121 MET A C 1
ATOM 911 O O . MET A 1 121 ? -7.871 0.103 -0.220 1.00 93.81 121 MET A O 1
ATOM 915 N N . GLU A 1 122 ? -9.880 1.007 0.162 1.00 92.56 122 GLU A N 1
ATOM 916 C CA . GLU A 1 122 ? -10.185 1.272 -1.251 1.00 92.56 122 GLU A CA 1
ATOM 917 C C . GLU A 1 122 ? -9.151 2.207 -1.891 1.00 92.56 122 GLU A C 1
ATOM 919 O O . GLU A 1 122 ? -8.624 1.912 -2.964 1.00 92.56 122 GLU A O 1
ATOM 924 N N . ALA A 1 123 ? -8.805 3.301 -1.209 1.00 92.25 123 ALA A N 1
ATOM 925 C CA . ALA A 1 123 ? -7.839 4.268 -1.717 1.00 92.25 123 ALA A CA 1
ATOM 926 C C . ALA A 1 123 ? -6.410 3.696 -1.808 1.00 92.25 123 ALA A C 1
ATOM 928 O O . ALA A 1 123 ? -5.732 3.923 -2.809 1.00 92.25 123 ALA A O 1
ATOM 929 N N . ILE A 1 124 ? -5.967 2.920 -0.811 1.00 93.44 124 ILE A N 1
ATOM 930 C CA . ILE A 1 124 ? -4.658 2.238 -0.826 1.00 93.44 124 ILE A CA 1
ATOM 931 C C . ILE A 1 124 ? -4.587 1.241 -1.989 1.00 93.44 124 ILE A C 1
ATOM 933 O O . ILE A 1 124 ? -3.598 1.206 -2.719 1.00 93.44 124 ILE A O 1
ATOM 937 N N . MET A 1 125 ? -5.638 0.443 -2.205 1.00 91.31 125 MET A N 1
ATOM 938 C CA . MET A 1 125 ? -5.677 -0.493 -3.333 1.00 91.31 125 MET A CA 1
ATOM 939 C C . MET A 1 125 ? -5.646 0.234 -4.681 1.00 91.31 125 MET A C 1
ATOM 941 O O . MET A 1 125 ? -4.975 -0.234 -5.598 1.00 91.31 125 MET A O 1
ATOM 945 N N . ALA A 1 126 ? -6.317 1.384 -4.805 1.00 90.75 126 ALA A N 1
ATOM 946 C CA . ALA A 1 126 ? -6.271 2.193 -6.021 1.00 90.75 126 ALA A CA 1
ATOM 947 C C . ALA A 1 126 ? -4.849 2.711 -6.318 1.00 90.75 126 ALA A C 1
ATOM 949 O O . ALA A 1 126 ? -4.398 2.635 -7.464 1.00 90.75 126 ALA A O 1
ATOM 950 N N . ASP A 1 127 ? -4.110 3.164 -5.298 1.00 90.44 127 ASP A N 1
ATOM 951 C CA . ASP A 1 127 ? -2.700 3.549 -5.459 1.00 90.44 127 ASP A CA 1
ATOM 952 C C . ASP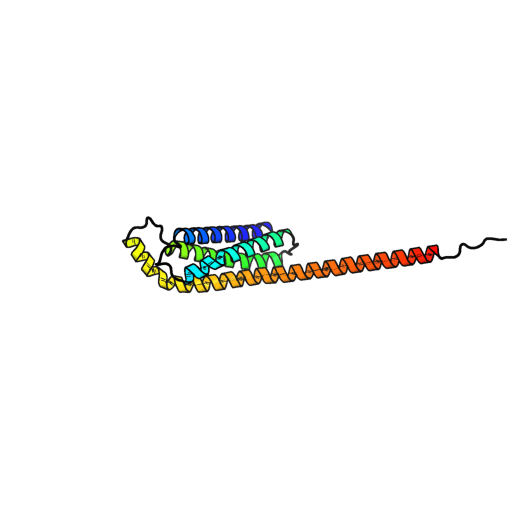 A 1 127 ? -1.841 2.360 -5.907 1.00 90.44 127 ASP A C 1
ATOM 954 O O . ASP A 1 127 ? -1.040 2.474 -6.838 1.00 90.44 127 ASP A O 1
ATOM 958 N N . LEU A 1 128 ? -2.031 1.193 -5.281 1.00 87.62 128 LEU A N 1
ATOM 959 C CA . LEU A 1 128 ? -1.312 -0.025 -5.651 1.00 87.62 128 LEU A CA 1
ATOM 960 C C . LEU A 1 128 ? -1.651 -0.513 -7.059 1.00 87.62 128 LEU A C 1
ATOM 962 O O . LEU A 1 128 ? -0.783 -1.027 -7.761 1.00 87.62 128 LEU A O 1
ATOM 966 N N . GLN A 1 129 ? -2.889 -0.334 -7.507 1.00 87.19 129 GLN A N 1
ATOM 967 C CA . GLN A 1 129 ? -3.284 -0.685 -8.863 1.00 87.19 129 GLN A CA 1
ATOM 968 C C . GLN A 1 129 ? -2.582 0.209 -9.894 1.00 87.19 129 GLN A C 1
ATOM 970 O O . GLN A 1 129 ? -2.168 -0.287 -10.947 1.00 87.19 129 GLN A O 1
ATOM 975 N N . LEU A 1 130 ? -2.377 1.497 -9.591 1.00 85.81 130 LEU A N 1
ATOM 976 C CA . LEU A 1 130 ? -1.568 2.391 -10.427 1.00 85.81 130 LEU A CA 1
ATOM 977 C C . LEU A 1 130 ? -0.110 1.914 -10.501 1.00 85.81 130 LEU A C 1
ATOM 979 O O . LEU A 1 130 ? 0.457 1.858 -11.596 1.00 85.81 130 LEU A O 1
ATOM 983 N N . LEU A 1 131 ? 0.469 1.505 -9.367 1.00 81.56 131 LEU A N 1
ATOM 984 C CA . LEU A 1 131 ? 1.808 0.906 -9.285 1.00 81.56 131 LEU A CA 1
ATOM 985 C C . LEU A 1 131 ? 1.923 -0.365 -10.142 1.00 81.56 131 LEU A C 1
ATOM 987 O O . LEU A 1 131 ? 2.793 -0.454 -11.012 1.00 81.56 131 LEU A O 1
ATOM 991 N N . ALA A 1 132 ? 1.020 -1.326 -9.938 1.00 75.44 132 ALA A N 1
ATOM 992 C CA . ALA A 1 132 ? 1.022 -2.608 -10.636 1.00 75.44 132 ALA A CA 1
ATOM 993 C C . ALA A 1 132 ? 0.819 -2.441 -12.148 1.00 75.44 132 ALA A C 1
ATOM 995 O O . ALA A 1 132 ? 1.538 -3.047 -12.943 1.00 75.44 132 ALA A O 1
ATOM 996 N N . THR A 1 133 ? -0.108 -1.571 -12.559 1.00 76.69 133 THR A N 1
ATOM 997 C CA . THR A 1 133 ? -0.371 -1.289 -13.979 1.00 76.69 133 THR A CA 1
ATOM 998 C C . THR A 1 133 ? 0.847 -0.651 -14.642 1.00 76.69 133 THR A C 1
ATOM 1000 O O . THR A 1 133 ? 1.260 -1.079 -15.720 1.00 76.69 133 THR A O 1
ATOM 1003 N N . ASN A 1 134 ? 1.472 0.333 -13.986 1.00 75.94 134 ASN A N 1
ATOM 1004 C CA . ASN A 1 134 ? 2.685 0.968 -14.495 1.00 75.94 134 ASN A CA 1
ATOM 1005 C C . ASN A 1 134 ? 3.825 -0.050 -14.668 1.00 75.94 134 ASN A C 1
ATOM 1007 O O . ASN A 1 134 ? 4.492 -0.068 -15.705 1.00 75.94 134 ASN A O 1
ATOM 1011 N N . HIS A 1 135 ? 4.006 -0.935 -13.684 1.00 71.62 135 HIS A N 1
ATOM 1012 C CA . HIS A 1 135 ? 5.018 -1.984 -13.730 1.00 71.62 135 HIS A CA 1
ATOM 1013 C C . HIS A 1 135 ? 4.749 -3.013 -14.841 1.00 71.62 135 HIS A C 1
ATOM 1015 O O . HIS A 1 135 ? 5.651 -3.331 -15.620 1.00 71.62 135 HIS A O 1
ATOM 1021 N N . ALA A 1 136 ? 3.509 -3.492 -14.972 1.00 66.75 136 ALA A N 1
ATOM 1022 C CA . ALA A 1 136 ? 3.115 -4.464 -15.991 1.00 66.75 136 ALA A CA 1
ATOM 1023 C C . ALA A 1 136 ? 3.321 -3.929 -17.417 1.00 66.75 136 ALA A C 1
ATOM 1025 O O . ALA A 1 136 ? 3.884 -4.626 -18.266 1.00 66.75 136 ALA A O 1
ATOM 1026 N N . VAL A 1 137 ? 2.932 -2.673 -17.671 1.00 72.56 137 VAL A N 1
ATOM 1027 C CA . VAL A 1 137 ? 3.151 -2.006 -18.966 1.00 72.56 137 VAL A CA 1
ATOM 1028 C C . VAL A 1 137 ? 4.645 -1.936 -19.295 1.00 72.56 137 VAL A C 1
ATOM 1030 O O . VAL A 1 137 ? 5.051 -2.277 -20.407 1.00 72.56 137 VAL A O 1
ATOM 1033 N N . LYS A 1 138 ? 5.490 -1.563 -18.327 1.00 73.62 138 LYS A N 1
ATOM 1034 C CA . LYS A 1 138 ? 6.948 -1.505 -18.524 1.00 73.62 138 LYS A CA 1
ATOM 1035 C C . LYS A 1 138 ? 7.556 -2.881 -18.798 1.00 73.62 138 LYS A C 1
ATOM 1037 O O . LYS A 1 138 ? 8.336 -3.029 -19.740 1.00 73.62 138 LYS A O 1
ATOM 1042 N N . ALA A 1 139 ? 7.160 -3.903 -18.040 1.00 71.81 139 ALA A N 1
ATOM 1043 C CA . ALA A 1 139 ? 7.619 -5.275 -18.247 1.00 71.81 139 ALA A CA 1
ATOM 1044 C C . ALA A 1 139 ? 7.241 -5.816 -19.639 1.00 71.81 139 ALA A C 1
ATOM 1046 O O . ALA A 1 139 ? 8.068 -6.439 -20.312 1.00 71.81 139 ALA A O 1
ATOM 1047 N N . ALA A 1 140 ? 6.022 -5.535 -20.109 1.00 70.75 140 ALA A N 1
ATOM 1048 C CA . ALA A 1 140 ? 5.576 -5.915 -21.448 1.00 70.75 140 ALA A CA 1
ATOM 1049 C C . ALA A 1 140 ? 6.418 -5.246 -22.551 1.00 70.75 140 ALA A C 1
ATOM 1051 O O . ALA A 1 140 ? 6.866 -5.931 -23.478 1.00 70.75 140 ALA A O 1
ATOM 1052 N N . THR A 1 141 ? 6.700 -3.945 -22.417 1.00 76.38 141 THR A N 1
ATOM 1053 C CA . THR A 1 141 ? 7.557 -3.189 -23.346 1.00 76.38 141 THR A CA 1
ATOM 1054 C C . THR A 1 141 ? 8.975 -3.759 -23.401 1.00 76.38 141 THR A C 1
ATOM 1056 O O . THR A 1 141 ? 9.494 -3.989 -24.496 1.00 76.38 141 THR A O 1
ATOM 1059 N N . ARG A 1 142 ? 9.586 -4.083 -22.250 1.00 76.62 142 ARG A N 1
ATOM 1060 C CA . ARG A 1 142 ? 10.910 -4.738 -22.205 1.00 76.62 142 ARG A CA 1
ATOM 1061 C C . ARG A 1 142 ? 10.908 -6.066 -22.961 1.00 76.62 142 ARG A C 1
ATOM 1063 O O . ARG A 1 142 ? 11.729 -6.271 -23.853 1.00 76.62 142 ARG A O 1
ATOM 1070 N N . LYS A 1 143 ? 9.922 -6.927 -22.696 1.00 77.00 143 LYS A N 1
ATOM 1071 C CA . LYS A 1 143 ? 9.774 -8.221 -23.383 1.00 77.00 143 LYS A CA 1
ATOM 1072 C C . LYS A 1 143 ? 9.565 -8.069 -24.895 1.00 77.00 143 LYS A C 1
ATOM 1074 O O . LYS A 1 143 ? 9.931 -8.955 -25.670 1.00 77.00 143 LYS A O 1
ATOM 1079 N N . GLN A 1 144 ? 8.928 -6.991 -25.351 1.00 78.62 144 GLN A N 1
ATOM 1080 C CA . GLN A 1 144 ? 8.820 -6.689 -26.780 1.00 78.62 144 GLN A CA 1
ATOM 1081 C C . GLN A 1 144 ? 10.168 -6.244 -27.362 1.00 78.62 144 GLN A C 1
ATOM 1083 O O . GLN A 1 144 ? 10.569 -6.770 -28.398 1.00 78.62 144 GLN A O 1
ATOM 1088 N N . MET A 1 145 ? 10.893 -5.356 -26.679 1.00 80.69 145 MET A N 1
ATOM 1089 C CA . MET A 1 145 ? 12.213 -4.886 -27.108 1.00 80.69 145 MET A CA 1
ATOM 1090 C C . MET A 1 145 ? 13.227 -6.032 -27.221 1.00 80.69 145 MET A C 1
ATOM 1092 O O . MET A 1 145 ? 13.910 -6.156 -28.233 1.00 80.69 145 MET A O 1
ATOM 1096 N N . GLU A 1 146 ? 13.271 -6.935 -26.239 1.00 84.12 146 GLU A N 1
ATOM 1097 C CA . GLU A 1 146 ? 14.134 -8.122 -26.283 1.00 84.12 146 GLU A CA 1
ATOM 1098 C C . GLU A 1 146 ? 13.845 -9.016 -27.493 1.00 84.12 146 GLU A C 1
ATOM 1100 O O . GLU A 1 146 ? 14.769 -9.540 -28.118 1.00 84.12 146 GLU A O 1
ATOM 1105 N N . ARG A 1 147 ? 12.564 -9.188 -27.848 1.00 86.94 147 ARG A N 1
ATOM 1106 C CA . ARG A 1 147 ? 12.164 -9.944 -29.043 1.00 86.94 147 ARG A CA 1
ATOM 1107 C C . ARG A 1 147 ? 12.634 -9.256 -30.322 1.00 86.94 147 ARG A C 1
ATOM 1109 O O . ARG A 1 147 ? 13.139 -9.940 -31.208 1.00 86.94 147 ARG A O 1
ATOM 1116 N N . LEU A 1 148 ? 12.515 -7.929 -30.399 1.00 89.50 148 LEU A N 1
ATOM 1117 C CA . LEU A 1 148 ? 12.992 -7.148 -31.543 1.00 89.50 148 LEU A CA 1
ATOM 1118 C C . LEU A 1 148 ? 14.515 -7.234 -31.691 1.00 89.50 148 LEU A C 1
ATOM 1120 O O . LEU A 1 148 ? 14.998 -7.515 -32.784 1.00 89.50 148 LEU A O 1
ATOM 1124 N N . ILE A 1 149 ? 15.271 -7.077 -30.600 1.00 88.56 149 ILE A N 1
ATOM 1125 C CA . ILE A 1 149 ? 16.739 -7.189 -30.607 1.00 88.56 149 ILE A CA 1
ATOM 1126 C C . ILE A 1 149 ? 17.175 -8.593 -31.033 1.00 88.56 149 ILE A C 1
ATOM 1128 O O . ILE A 1 149 ? 18.021 -8.729 -31.916 1.00 88.56 149 ILE A O 1
ATOM 1132 N N . LYS A 1 150 ? 16.578 -9.648 -30.461 1.00 89.19 150 LYS A N 1
ATOM 1133 C CA . LYS A 1 150 ? 16.859 -11.035 -30.868 1.00 89.19 150 LYS A CA 1
ATOM 1134 C C . LYS A 1 150 ? 16.553 -11.262 -32.350 1.00 89.19 150 LYS A C 1
ATOM 1136 O O . LYS A 1 150 ? 17.347 -11.898 -33.037 1.00 89.19 150 LYS A O 1
ATOM 1141 N N . GLY A 1 151 ? 15.444 -10.710 -32.845 1.00 90.44 151 GLY A N 1
ATOM 1142 C CA . GLY A 1 151 ? 15.087 -10.749 -34.263 1.00 90.44 151 GLY A CA 1
ATOM 1143 C C . GLY A 1 151 ? 16.130 -10.063 -35.149 1.00 90.44 151 GLY A C 1
ATOM 1144 O O . GLY A 1 151 ? 16.606 -10.667 -36.107 1.00 90.44 151 GLY A O 1
ATOM 1145 N N . LEU A 1 152 ? 16.545 -8.843 -34.797 1.00 87.81 152 LEU A N 1
ATOM 1146 C CA . LEU A 1 152 ? 17.569 -8.087 -35.526 1.00 87.81 152 LEU A CA 1
ATOM 1147 C C . LEU A 1 152 ? 18.913 -8.822 -35.561 1.00 87.81 152 LEU A C 1
ATOM 1149 O O . LEU A 1 152 ? 19.504 -8.959 -36.630 1.00 87.81 152 LEU A O 1
ATOM 1153 N N . LEU A 1 153 ? 19.374 -9.347 -34.422 1.00 89.94 153 LEU A N 1
ATOM 1154 C CA . LEU A 1 153 ? 20.598 -10.152 -34.359 1.00 89.94 153 LEU A CA 1
ATOM 1155 C C . LEU A 1 153 ? 20.498 -11.401 -35.246 1.00 89.94 153 LEU A C 1
ATOM 1157 O O . LEU A 1 153 ? 21.454 -11.730 -35.947 1.00 89.94 153 LEU A O 1
ATOM 1161 N N . GLY A 1 154 ? 19.335 -12.058 -35.264 1.00 89.00 154 GLY A N 1
ATOM 1162 C CA . GLY A 1 154 ? 19.064 -13.193 -36.146 1.00 89.00 154 GLY A CA 1
ATOM 1163 C C . GLY A 1 154 ? 19.163 -12.830 -37.629 1.00 89.00 154 GLY A C 1
ATOM 1164 O O . GLY A 1 154 ? 19.813 -13.544 -38.390 1.00 89.00 154 GLY A O 1
ATOM 1165 N N . VAL A 1 155 ? 18.588 -11.695 -38.037 1.00 87.56 155 VAL A N 1
ATOM 1166 C CA . VAL A 1 155 ? 18.669 -11.197 -39.422 1.00 87.56 155 VAL A CA 1
ATOM 1167 C C . VAL A 1 155 ? 20.112 -10.869 -39.808 1.00 87.56 155 VAL A C 1
ATOM 1169 O O . VAL A 1 155 ? 20.566 -11.274 -40.876 1.00 87.56 155 VAL A O 1
ATOM 1172 N N . VAL A 1 156 ? 20.862 -10.191 -38.936 1.00 88.00 156 VAL A N 1
ATOM 1173 C CA . VAL A 1 156 ? 22.275 -9.855 -39.186 1.00 88.00 156 VAL A CA 1
ATOM 1174 C C . VAL A 1 156 ? 23.121 -11.118 -39.350 1.00 88.00 156 VAL A C 1
ATOM 1176 O O . VAL A 1 156 ? 23.927 -11.208 -40.280 1.00 88.00 156 VAL A O 1
ATOM 1179 N N . LEU A 1 157 ? 22.922 -12.116 -38.483 1.00 86.62 157 LEU A N 1
ATOM 1180 C CA . LEU A 1 157 ? 23.630 -13.390 -38.575 1.00 86.62 157 LEU A CA 1
ATOM 1181 C C . LEU A 1 157 ? 23.266 -14.132 -39.868 1.00 86.62 157 LEU A C 1
ATOM 1183 O O . LEU A 1 157 ? 24.157 -14.620 -40.560 1.00 86.62 157 LEU A O 1
ATOM 1187 N N . TYR A 1 158 ? 21.981 -14.156 -40.227 1.00 87.50 158 TYR A N 1
ATOM 1188 C CA . TYR A 1 158 ? 21.499 -14.770 -41.461 1.00 87.50 158 TYR A CA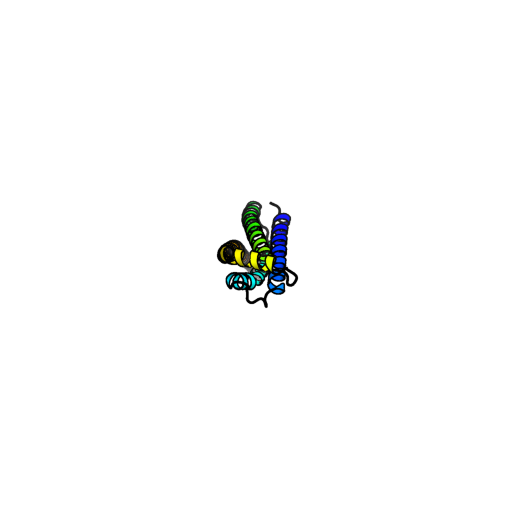 1
ATOM 1189 C C . TYR A 1 158 ? 22.136 -14.142 -42.708 1.00 87.50 158 TYR A C 1
ATOM 1191 O O . TYR A 1 158 ? 22.680 -14.865 -43.540 1.00 87.50 158 TYR A O 1
ATOM 1199 N N . VAL A 1 159 ? 22.142 -12.808 -42.818 1.00 88.75 159 VAL A N 1
ATOM 1200 C CA . VAL A 1 159 ? 22.760 -12.091 -43.950 1.00 88.75 159 VAL A CA 1
ATOM 1201 C C . VAL A 1 159 ? 24.255 -12.392 -44.039 1.00 88.75 159 VAL A C 1
ATOM 1203 O O . VAL A 1 159 ? 24.770 -12.660 -45.123 1.00 88.75 159 VAL A O 1
ATOM 1206 N N . ARG A 1 160 ? 24.958 -12.412 -42.902 1.00 88.69 160 ARG A N 1
ATOM 1207 C CA . ARG A 1 160 ? 26.393 -12.714 -42.864 1.00 88.69 160 ARG A CA 1
ATOM 1208 C C . ARG A 1 160 ? 26.689 -14.152 -43.292 1.00 88.69 160 ARG A C 1
ATOM 1210 O O . ARG A 1 160 ? 27.606 -14.366 -44.079 1.00 88.69 160 ARG A O 1
ATOM 1217 N N . VAL A 1 161 ? 25.899 -15.124 -42.832 1.00 87.88 161 VAL A N 1
ATOM 1218 C CA . VAL A 1 161 ? 26.022 -16.534 -43.243 1.00 87.88 161 VAL A CA 1
ATOM 1219 C C . VAL A 1 161 ? 25.706 -16.705 -44.730 1.00 87.88 161 VAL A C 1
ATOM 1221 O O . VAL A 1 161 ? 26.448 -17.390 -45.433 1.00 87.88 161 VAL A O 1
ATOM 1224 N N . ALA A 1 162 ? 24.652 -16.057 -45.232 1.00 85.31 162 ALA A N 1
ATOM 1225 C CA . ALA A 1 162 ? 24.302 -16.083 -46.649 1.00 85.31 162 ALA A CA 1
ATOM 1226 C C . ALA A 1 162 ? 25.429 -15.500 -47.519 1.00 85.31 162 ALA A C 1
ATOM 1228 O O . ALA A 1 162 ? 25.784 -16.090 -48.540 1.00 85.31 162 ALA A O 1
ATOM 1229 N N . HIS A 1 163 ? 26.049 -14.403 -47.075 1.00 85.56 163 HIS A N 1
ATOM 1230 C CA . HIS A 1 163 ? 27.180 -13.806 -47.775 1.00 85.56 163 HIS A CA 1
ATOM 1231 C C . HIS A 1 163 ? 28.418 -14.720 -47.771 1.00 85.56 163 HIS A C 1
ATOM 1233 O O . HIS A 1 163 ? 28.973 -14.986 -48.835 1.00 85.56 163 HIS A O 1
ATOM 1239 N N . LEU A 1 164 ? 28.802 -15.293 -46.622 1.00 84.06 164 LEU A N 1
ATOM 1240 C CA . LEU A 1 164 ? 29.902 -16.269 -46.551 1.00 84.06 164 LEU A CA 1
ATOM 1241 C C . LEU A 1 164 ? 29.665 -17.478 -47.462 1.00 84.06 164 LEU A C 1
ATOM 1243 O O . LEU A 1 164 ? 30.581 -17.915 -48.155 1.00 84.06 164 LEU A O 1
ATOM 1247 N N . ARG A 1 165 ? 28.432 -17.995 -47.501 1.00 84.38 165 ARG A N 1
ATOM 1248 C CA . ARG A 1 165 ? 28.059 -19.101 -48.388 1.00 84.38 165 ARG A CA 1
ATOM 1249 C C . ARG A 1 165 ? 28.202 -18.711 -49.859 1.00 84.38 165 ARG A C 1
ATOM 1251 O O . ARG A 1 165 ? 28.722 -19.505 -50.632 1.00 84.38 165 ARG A O 1
ATOM 1258 N N . SER A 1 166 ? 27.791 -17.501 -50.240 1.00 81.25 166 SER A N 1
ATOM 1259 C CA . SER A 1 166 ? 27.968 -17.012 -51.614 1.00 81.25 166 SER A CA 1
ATOM 1260 C C . SER A 1 166 ? 29.444 -16.874 -52.012 1.00 81.25 166 SER A C 1
ATOM 1262 O O . SER A 1 166 ? 29.798 -17.258 -53.120 1.00 81.25 166 SER A O 1
ATOM 1264 N N . SER A 1 167 ? 30.318 -16.431 -51.099 1.00 78.00 167 SER A N 1
ATOM 1265 C CA . SER A 1 167 ? 31.764 -16.329 -51.349 1.00 78.00 167 SER A CA 1
ATOM 1266 C C . SER A 1 167 ? 32.468 -17.690 -51.427 1.00 78.00 167 SER A C 1
ATOM 1268 O O . SER A 1 167 ? 33.447 -17.820 -52.149 1.00 78.00 167 SER A O 1
ATOM 1270 N N . LEU A 1 168 ? 31.975 -18.707 -50.710 1.00 77.75 168 LEU A N 1
ATOM 1271 C CA . LEU A 1 168 ? 32.496 -20.084 -50.755 1.00 77.75 168 LEU A CA 1
ATOM 1272 C C . LEU A 1 168 ? 32.052 -20.870 -51.997 1.00 77.75 168 LEU A C 1
ATOM 1274 O O . LEU A 1 168 ? 32.735 -21.809 -52.390 1.00 77.75 168 LEU A O 1
ATOM 1278 N N . LEU A 1 169 ? 30.911 -20.512 -52.594 1.00 73.06 169 LEU A N 1
ATOM 1279 C CA . LEU A 1 169 ? 30.420 -21.101 -53.846 1.00 73.06 169 LEU A CA 1
ATOM 1280 C C . LEU A 1 169 ? 30.875 -20.335 -55.100 1.00 73.06 169 LEU A C 1
ATOM 1282 O O . LEU A 1 169 ? 30.516 -20.737 -56.207 1.00 73.06 169 LEU A O 1
ATOM 1286 N N . ALA A 1 170 ? 31.650 -19.255 -54.956 1.00 70.38 170 ALA A N 1
ATOM 1287 C CA . ALA A 1 170 ? 32.284 -18.616 -56.102 1.00 70.38 170 ALA A CA 1
ATOM 1288 C C . ALA A 1 170 ? 33.304 -19.602 -56.710 1.00 70.38 170 ALA A C 1
ATOM 1290 O O . ALA A 1 170 ? 34.162 -20.098 -55.974 1.00 70.38 170 ALA A O 1
ATOM 1291 N N . PRO A 1 171 ? 33.214 -19.931 -58.012 1.00 61.31 171 PRO A N 1
ATOM 1292 C CA . PRO A 1 171 ? 34.148 -20.858 -58.638 1.00 61.31 171 PRO A CA 1
ATOM 1293 C C . PRO A 1 171 ? 35.566 -20.298 -58.501 1.00 61.31 171 PRO A C 1
ATOM 1295 O O . PRO A 1 171 ? 35.807 -19.142 -58.855 1.00 61.31 171 PRO A O 1
ATOM 1298 N N . GLN A 1 172 ? 36.500 -21.096 -57.971 1.00 60.53 172 GLN A N 1
ATOM 1299 C CA . GLN A 1 172 ? 37.915 -20.771 -58.114 1.00 60.53 172 GLN A CA 1
ATOM 1300 C C . GLN A 1 172 ? 38.196 -20.745 -59.612 1.00 60.53 172 GLN A C 1
ATOM 1302 O O . GLN A 1 172 ? 37.952 -21.738 -60.296 1.00 60.53 172 GLN A O 1
ATOM 1307 N N . GLY A 1 173 ? 38.600 -19.577 -60.113 1.00 58.59 173 GLY A N 1
ATOM 1308 C CA . GLY A 1 173 ? 39.052 -19.431 -61.485 1.00 58.59 173 GLY A CA 1
ATOM 1309 C C . GLY A 1 173 ? 40.118 -20.482 -61.748 1.00 58.59 173 GLY A C 1
ATOM 1310 O O . GLY A 1 173 ? 41.142 -20.515 -61.069 1.00 58.59 173 GLY A O 1
ATOM 1311 N N . ASP A 1 174 ? 39.801 -21.372 -62.675 1.00 55.16 174 ASP A N 1
ATOM 1312 C CA . ASP A 1 174 ? 40.718 -22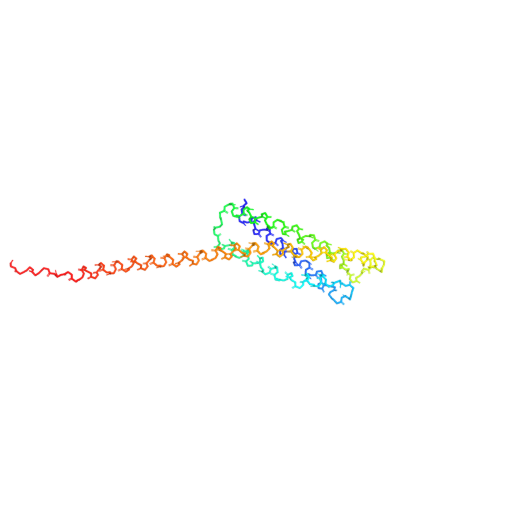.324 -63.270 1.00 55.16 174 ASP A CA 1
ATOM 1313 C C . ASP A 1 174 ? 41.718 -21.501 -64.095 1.00 55.16 174 ASP A C 1
ATOM 1315 O O . ASP A 1 174 ? 41.471 -21.188 -65.259 1.00 55.16 174 ASP A O 1
ATOM 1319 N N . ASP A 1 175 ? 42.805 -21.053 -63.458 1.00 55.16 175 ASP A N 1
ATOM 1320 C CA . ASP A 1 175 ? 43.993 -20.561 -64.161 1.00 55.16 175 ASP A CA 1
ATOM 1321 C C . ASP A 1 175 ? 44.710 -21.780 -64.758 1.00 55.16 175 ASP A C 1
ATOM 1323 O O . ASP A 1 175 ? 45.705 -22.293 -64.243 1.00 55.16 175 ASP A O 1
ATOM 1327 N N . ALA A 1 176 ? 44.139 -22.262 -65.857 1.00 53.62 176 ALA A N 1
ATOM 1328 C CA . ALA A 1 176 ? 44.777 -23.136 -66.818 1.00 53.62 176 ALA A CA 1
ATOM 1329 C C . ALA A 1 176 ? 45.006 -22.339 -68.110 1.00 53.62 176 ALA A C 1
ATOM 1331 O O . ALA A 1 176 ? 44.158 -22.348 -69.002 1.00 53.62 176 ALA A O 1
ATOM 1332 N N . ALA A 1 177 ? 46.146 -21.644 -68.188 1.00 48.59 177 ALA A N 1
ATOM 1333 C CA . ALA A 1 177 ? 46.896 -21.362 -69.421 1.00 48.59 177 ALA A CA 1
ATOM 1334 C C . ALA A 1 177 ? 48.245 -20.704 -69.099 1.00 48.59 177 ALA A C 1
ATOM 1336 O O . ALA A 1 177 ? 48.241 -19.566 -68.579 1.00 48.59 177 ALA A O 1
#